Protein AF-A0A372KBU4-F1 (afdb_monomer)

Mean predicted aligned error: 4.58 Å

pLDDT: mean 90.78, std 8.79, range [54.59, 97.81]

Secondary structure (DSSP, 8-state):
---EEETTTTEEEETTTTEEEEE-STTTTSTT-EEEEEE-SS-EEEEEEEEEEEEEEEEETTEEEEEEEEEEEEEEH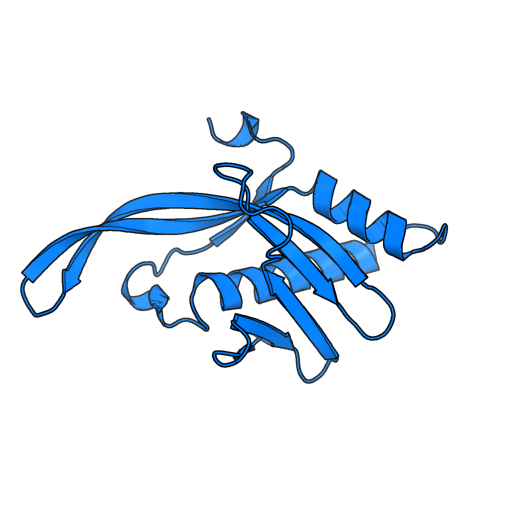HHHHHHHHHHTTT----HHHHHHHHHHHHHHHHHHHTTTTGGGGT-TT-EEEEES-GGGG-

Sequence (138 aa):
MTFQFDRKTISAVDPVRGITVVQSTKFYDINDRYFFIYRDATLEFEFSAMQREEKRIVMIKSALEEKALAVQSLILEPSLKKGFTKALKGQPLNSQAYTTLKNDVVEAMFALATWGGDLLSFVPDYEVVFIQDLADLK

Foldseek 3Di:
DQWAQDPVQLWTARPVQQWIKHWDPPPPPDPQKTKIWIDGPQFTFIFIKGFDWDFFFDQDPNDTDTDTAGQEIETQVVRVVVRRCVSCVPPDDDPVVVVVVVVVCFVGVCCSRCVNVVNCVRHVNRGYYYDNDPVVVD

Structure (mmCIF, N/CA/C/O backbone):
data_AF-A0A372KBU4-F1
#
_entry.id   AF-A0A372KBU4-F1
#
loop_
_atom_site.group_PDB
_atom_site.id
_atom_site.type_symbol
_atom_site.label_atom_id
_atom_site.label_alt_id
_atom_site.label_comp_id
_atom_site.label_asym_id
_atom_site.label_entity_id
_atom_site.label_seq_id
_atom_site.pdbx_PDB_ins_code
_atom_site.Cartn_x
_atom_site.Cartn_y
_atom_site.Cartn_z
_atom_site.occupancy
_atom_site.B_iso_or_equiv
_atom_site.auth_seq_id
_atom_site.auth_comp_id
_atom_site.auth_asym_id
_atom_site.auth_atom_id
_atom_site.pdbx_PDB_model_num
ATOM 1 N N . MET A 1 1 ? 5.536 -12.147 2.425 1.00 61.31 1 MET A N 1
ATOM 2 C CA . MET A 1 1 ? 4.600 -11.106 1.969 1.00 61.31 1 MET A CA 1
ATOM 3 C C . MET A 1 1 ? 3.208 -11.672 2.159 1.00 61.31 1 MET A C 1
ATOM 5 O O . MET A 1 1 ? 2.908 -12.697 1.556 1.00 61.31 1 MET A O 1
ATOM 9 N N . THR A 1 2 ? 2.449 -11.124 3.107 1.00 86.81 2 THR A N 1
ATOM 10 C CA . THR A 1 2 ? 1.178 -11.715 3.571 1.00 86.81 2 THR A CA 1
ATOM 11 C C . THR A 1 2 ? -0.003 -11.231 2.730 1.00 86.81 2 THR A C 1
ATOM 13 O O . THR A 1 2 ? -0.956 -11.975 2.502 1.00 86.81 2 THR A O 1
ATOM 16 N N . PHE A 1 3 ? 0.099 -10.008 2.205 1.00 96.00 3 PHE A N 1
ATOM 17 C CA . PHE A 1 3 ? -0.878 -9.433 1.290 1.00 96.00 3 PHE A CA 1
ATOM 18 C C . PHE A 1 3 ? -0.798 -10.048 -0.108 1.00 96.00 3 PHE A C 1
ATOM 20 O O . PHE A 1 3 ? 0.280 -10.232 -0.673 1.00 96.00 3 PHE A O 1
ATOM 27 N N . GLN A 1 4 ? -1.968 -10.314 -0.680 1.00 96.44 4 GLN A N 1
ATOM 28 C CA . GLN A 1 4 ? -2.159 -10.814 -2.034 1.00 96.44 4 GLN A CA 1
ATOM 29 C C . GLN A 1 4 ? -2.910 -9.773 -2.857 1.00 96.44 4 GLN A C 1
ATOM 31 O O . GLN A 1 4 ? -3.827 -9.122 -2.357 1.00 96.44 4 GLN A O 1
ATOM 36 N N . PHE A 1 5 ? -2.539 -9.621 -4.126 1.00 96.75 5 PHE A N 1
ATOM 37 C CA . PHE A 1 5 ? -3.272 -8.752 -5.037 1.00 96.75 5 PHE A CA 1
ATOM 38 C C . PHE A 1 5 ? -4.515 -9.469 -5.576 1.00 96.75 5 PHE A C 1
ATOM 40 O O . PHE A 1 5 ? -4.410 -10.468 -6.290 1.00 96.75 5 PHE A O 1
ATOM 47 N N . ASP A 1 6 ? -5.696 -8.948 -5.254 1.00 95.94 6 ASP A N 1
ATOM 48 C CA . ASP A 1 6 ? -6.959 -9.384 -5.837 1.00 95.94 6 ASP A CA 1
ATOM 49 C C . ASP A 1 6 ? -7.230 -8.599 -7.123 1.00 95.94 6 ASP A C 1
ATOM 51 O O . ASP A 1 6 ? -7.588 -7.419 -7.104 1.00 95.94 6 ASP A O 1
ATOM 55 N N . ARG A 1 7 ? -7.088 -9.280 -8.265 1.00 93.19 7 ARG A N 1
ATOM 56 C CA . ARG A 1 7 ? -7.328 -8.695 -9.592 1.00 93.19 7 ARG A CA 1
ATOM 57 C C . ARG A 1 7 ? -8.793 -8.359 -9.856 1.00 93.19 7 ARG A C 1
ATOM 59 O O . ARG A 1 7 ? -9.062 -7.540 -10.726 1.00 93.19 7 ARG A O 1
ATOM 66 N N . LYS A 1 8 ? -9.743 -9.011 -9.178 1.00 91.75 8 LYS A N 1
ATOM 67 C CA . LYS A 1 8 ? -11.176 -8.782 -9.419 1.00 91.75 8 LYS A CA 1
ATOM 68 C C . LYS A 1 8 ? -11.617 -7.442 -8.850 1.00 91.75 8 LYS A C 1
ATOM 70 O O . LYS A 1 8 ? -12.440 -6.763 -9.455 1.00 91.75 8 LYS A O 1
ATOM 75 N N . THR A 1 9 ? -11.076 -7.083 -7.693 1.00 89.75 9 THR A N 1
ATOM 76 C CA . THR A 1 9 ? -11.436 -5.872 -6.947 1.00 89.75 9 THR A CA 1
ATOM 77 C C . THR A 1 9 ? -10.351 -4.803 -6.973 1.00 89.75 9 THR A C 1
ATOM 79 O O . THR A 1 9 ? -10.598 -3.701 -6.493 1.00 89.75 9 THR A O 1
ATOM 82 N N . ILE A 1 10 ? -9.175 -5.104 -7.538 1.00 92.44 10 ILE A N 1
ATOM 83 C CA . ILE A 1 10 ? -8.000 -4.223 -7.565 1.00 92.44 10 ILE A CA 1
ATOM 84 C C . ILE A 1 10 ? -7.650 -3.773 -6.136 1.00 92.44 10 ILE A C 1
ATOM 86 O O . ILE A 1 10 ? -7.604 -2.589 -5.804 1.00 92.44 10 ILE A O 1
ATOM 90 N N . SER A 1 11 ? -7.452 -4.756 -5.257 1.00 96.12 11 SER A N 1
ATOM 91 C CA . SER A 1 11 ? -7.155 -4.542 -3.835 1.00 96.12 11 SER A CA 1
ATOM 92 C C . SER A 1 11 ? -5.999 -5.418 -3.363 1.00 96.12 11 SER A C 1
ATOM 94 O O . SER A 1 11 ? -5.809 -6.517 -3.874 1.00 96.12 11 SER A O 1
ATOM 96 N N . ALA A 1 12 ? -5.261 -4.975 -2.349 1.00 97.56 12 ALA A N 1
ATOM 97 C CA . ALA A 1 12 ? -4.383 -5.853 -1.582 1.00 97.56 12 ALA A CA 1
ATOM 98 C C . ALA A 1 12 ? -5.152 -6.428 -0.393 1.00 97.56 12 ALA A C 1
ATOM 100 O O . ALA A 1 12 ? -5.747 -5.681 0.384 1.00 97.56 12 ALA A O 1
ATOM 101 N N . VAL A 1 13 ? -5.126 -7.750 -0.245 1.00 97.69 13 VAL A N 1
ATOM 102 C CA . VAL A 1 13 ? -5.886 -8.482 0.772 1.00 97.69 13 VAL A CA 1
ATOM 103 C C . VAL A 1 13 ? -4.947 -9.352 1.598 1.00 97.69 13 VAL A C 1
ATOM 105 O O . VAL A 1 13 ? -4.197 -10.153 1.045 1.00 97.69 13 VAL A O 1
ATOM 108 N N . ASP A 1 14 ? -5.016 -9.228 2.919 1.00 97.44 14 ASP A N 1
ATOM 109 C CA . ASP A 1 14 ? -4.485 -10.213 3.858 1.00 97.44 14 ASP A CA 1
ATOM 110 C C . ASP A 1 14 ? -5.649 -11.099 4.332 1.00 97.44 14 ASP A C 1
ATOM 112 O O . ASP A 1 14 ? -6.456 -10.666 5.165 1.00 97.44 14 ASP A O 1
ATOM 116 N N . PRO A 1 15 ? -5.778 -12.331 3.809 1.00 94.56 15 PRO A N 1
ATOM 117 C CA . PRO A 1 15 ? -6.914 -13.191 4.127 1.00 94.56 15 PRO A CA 1
ATOM 118 C C . PRO A 1 15 ? -6.855 -13.760 5.549 1.00 94.56 15 PRO A C 1
ATOM 120 O O . PRO A 1 15 ? -7.885 -14.176 6.073 1.00 94.56 15 PRO A O 1
ATOM 123 N N . VAL A 1 16 ? -5.676 -13.794 6.180 1.00 95.06 16 VAL A N 1
ATOM 124 C CA . VAL A 1 16 ? -5.499 -14.352 7.528 1.00 95.06 16 VAL A CA 1
ATOM 125 C C . VAL A 1 16 ? -5.989 -13.356 8.570 1.00 95.06 16 VAL A C 1
ATOM 127 O O . VAL A 1 16 ? -6.685 -13.730 9.512 1.00 95.06 16 VAL A O 1
ATOM 130 N N . ARG A 1 17 ? -5.636 -12.081 8.395 1.00 94.19 17 ARG A N 1
ATOM 131 C CA . ARG A 1 17 ? -6.010 -11.001 9.319 1.00 94.19 17 ARG A CA 1
ATOM 132 C C . ARG A 1 17 ? -7.289 -10.272 8.914 1.00 94.19 17 ARG A C 1
ATOM 134 O O . ARG A 1 17 ? -7.787 -9.458 9.686 1.00 94.19 17 ARG A O 1
ATOM 141 N N . GLY A 1 18 ? -7.831 -10.568 7.731 1.00 95.56 18 GLY A N 1
ATOM 142 C CA . GLY A 1 18 ? -9.032 -9.919 7.205 1.00 95.56 18 GLY A CA 1
ATOM 143 C C . GLY A 1 18 ? -8.807 -8.443 6.875 1.00 95.56 18 GLY A C 1
ATOM 144 O O . GLY A 1 18 ? -9.725 -7.639 7.026 1.00 95.56 18 GLY A O 1
ATOM 145 N N . ILE A 1 19 ? -7.588 -8.082 6.465 1.00 97.56 19 ILE A N 1
ATOM 146 C CA . ILE A 1 19 ? -7.222 -6.704 6.125 1.00 97.56 19 ILE A CA 1
ATOM 147 C C . ILE A 1 19 ? -7.367 -6.516 4.618 1.00 97.56 19 ILE A C 1
ATOM 149 O O . ILE A 1 19 ? -6.988 -7.379 3.829 1.00 97.56 19 ILE A O 1
ATOM 153 N N . THR A 1 20 ? -7.910 -5.382 4.197 1.00 97.81 20 THR A N 1
ATOM 154 C CA . THR A 1 20 ? -8.001 -4.994 2.790 1.00 97.81 20 THR A CA 1
ATOM 155 C C . THR A 1 20 ? -7.556 -3.552 2.617 1.00 97.81 20 THR A C 1
ATOM 157 O O . THR A 1 20 ? -7.995 -2.667 3.350 1.00 97.81 20 THR A O 1
ATOM 160 N N . VAL A 1 21 ? -6.720 -3.311 1.611 1.00 97.69 21 VAL A N 1
ATOM 161 C CA . VAL A 1 21 ? -6.384 -1.972 1.130 1.00 97.69 21 VAL A CA 1
ATOM 162 C C . VAL A 1 21 ? -6.825 -1.850 -0.318 1.00 97.69 21 VAL A C 1
ATOM 164 O O . VAL A 1 21 ? -6.499 -2.694 -1.152 1.00 97.69 21 VAL A O 1
ATOM 167 N N . VAL A 1 22 ? -7.581 -0.802 -0.623 1.00 95.94 22 VAL A N 1
ATOM 168 C CA . VAL A 1 22 ? -8.113 -0.542 -1.966 1.00 95.94 22 VAL A CA 1
ATOM 169 C C . VAL A 1 22 ? -7.971 0.931 -2.310 1.00 95.94 22 VAL A C 1
ATOM 171 O O . VAL A 1 22 ? -8.053 1.791 -1.433 1.00 95.94 22 VAL A O 1
ATOM 174 N N . GLN A 1 23 ? -7.763 1.237 -3.586 1.00 91.81 23 GLN A N 1
ATOM 175 C CA . GLN A 1 23 ? -7.756 2.616 -4.053 1.00 91.81 23 GLN A CA 1
ATOM 176 C C . GLN A 1 23 ? -9.167 3.222 -3.956 1.00 91.81 23 GLN A C 1
ATOM 178 O O . GLN A 1 23 ? -10.152 2.638 -4.403 1.00 91.81 23 GLN A O 1
ATOM 183 N N . SER A 1 24 ? -9.272 4.406 -3.359 1.00 88.31 24 SER A N 1
ATOM 184 C CA . SER A 1 24 ? -10.510 5.176 -3.274 1.00 88.31 24 SER A CA 1
ATOM 185 C C . SER A 1 24 ? -10.783 5.877 -4.601 1.00 88.31 24 SER A C 1
ATOM 187 O O . SER A 1 24 ? -9.939 6.609 -5.115 1.00 88.31 24 SER A O 1
ATOM 189 N N . THR A 1 25 ? -11.994 5.712 -5.126 1.00 80.06 25 THR A N 1
ATOM 190 C CA . THR A 1 25 ? -12.463 6.391 -6.344 1.00 80.06 25 THR A CA 1
ATOM 191 C C . THR A 1 25 ? -13.098 7.755 -6.064 1.00 80.06 25 THR A C 1
ATOM 193 O O . THR A 1 25 ? -13.462 8.467 -6.995 1.00 80.06 25 THR A O 1
ATOM 196 N N . LYS A 1 26 ? -13.227 8.153 -4.790 1.00 75.25 26 LYS A N 1
ATOM 197 C CA . LYS A 1 26 ? -13.940 9.379 -4.387 1.00 75.25 26 LYS A CA 1
ATOM 198 C C . LYS A 1 26 ? -13.235 10.680 -4.785 1.00 75.25 26 LYS A C 1
ATOM 200 O O . LYS A 1 26 ? -13.875 11.724 -4.788 1.00 75.25 26 LYS A O 1
ATOM 205 N N . PHE A 1 27 ? -11.934 10.631 -5.069 1.00 67.62 27 PHE A N 1
ATOM 206 C CA . PHE A 1 27 ? -11.077 11.817 -5.188 1.00 67.62 27 PHE A CA 1
ATOM 207 C C . PHE A 1 27 ? -10.276 11.849 -6.498 1.00 67.62 27 PHE A C 1
ATOM 209 O O . PHE A 1 27 ? -9.135 12.301 -6.511 1.00 67.62 27 PHE A O 1
ATOM 216 N N . TYR A 1 28 ? -10.863 11.361 -7.594 1.00 58.69 28 TYR A N 1
ATOM 217 C CA . TYR A 1 28 ? -10.178 11.219 -8.886 1.00 58.69 28 TYR A CA 1
ATOM 218 C C . TYR A 1 28 ? -9.701 12.549 -9.509 1.00 58.69 28 TYR A C 1
ATOM 220 O O . TYR A 1 28 ? -8.850 12.522 -10.391 1.00 58.69 28 TYR A O 1
ATOM 228 N N . ASP A 1 29 ? -10.208 13.694 -9.039 1.00 58.00 29 ASP A N 1
ATOM 229 C CA . ASP A 1 29 ? -9.869 15.034 -9.548 1.00 58.00 29 ASP A CA 1
ATOM 230 C C . ASP A 1 29 ? -8.610 15.661 -8.910 1.00 58.00 29 ASP A C 1
ATOM 232 O O . ASP A 1 29 ? -8.213 16.768 -9.280 1.00 58.00 29 ASP A O 1
ATOM 236 N N . ILE A 1 30 ? -7.975 15.007 -7.928 1.00 67.44 30 ILE A N 1
ATOM 237 C CA . ILE A 1 30 ? -6.767 15.542 -7.280 1.00 67.44 30 ILE A CA 1
ATOM 238 C C . ILE A 1 30 ? -5.529 15.002 -8.002 1.00 67.44 30 ILE A C 1
ATOM 240 O O . ILE A 1 30 ? -5.123 13.862 -7.781 1.00 67.44 30 ILE A O 1
ATOM 244 N N . ASN A 1 31 ? -4.918 15.844 -8.841 1.00 65.00 31 ASN A N 1
ATOM 245 C CA . ASN A 1 31 ? -3.676 15.515 -9.547 1.00 65.00 31 ASN A CA 1
ATOM 246 C C . ASN A 1 31 ? -2.576 15.043 -8.579 1.00 65.00 31 ASN A C 1
ATOM 248 O O . ASN A 1 31 ? -2.418 15.578 -7.478 1.00 65.00 31 ASN A O 1
ATOM 252 N N . ASP A 1 32 ? -1.826 14.032 -9.022 1.00 71.19 32 ASP A N 1
ATOM 253 C CA . ASP A 1 32 ? -0.631 13.462 -8.382 1.00 71.19 32 ASP A CA 1
ATOM 254 C C . ASP A 1 32 ? -0.830 12.884 -6.972 1.00 71.19 32 ASP A C 1
ATOM 256 O O . ASP A 1 32 ? 0.141 12.551 -6.290 1.00 71.19 32 ASP A O 1
ATOM 260 N N . ARG A 1 33 ? -2.079 12.722 -6.517 1.00 83.12 33 ARG A N 1
ATOM 261 C CA . ARG A 1 33 ? -2.388 12.140 -5.210 1.00 83.12 33 ARG A CA 1
ATOM 262 C C . ARG A 1 33 ? -3.429 11.042 -5.322 1.00 83.12 33 ARG A C 1
ATOM 264 O O . ARG A 1 33 ? -4.576 11.264 -5.693 1.00 83.12 33 ARG A O 1
ATOM 271 N N . TYR A 1 34 ? -3.041 9.864 -4.866 1.00 89.50 34 TYR A N 1
ATOM 272 C CA . TYR A 1 34 ? -3.910 8.709 -4.771 1.00 89.50 34 TYR A CA 1
ATOM 273 C C . TYR A 1 34 ? -4.401 8.551 -3.336 1.00 89.50 34 TYR A C 1
ATOM 275 O O . TYR A 1 34 ? -3.653 8.746 -2.377 1.00 89.50 34 TYR A O 1
ATOM 283 N N . PHE A 1 35 ? -5.669 8.195 -3.179 1.00 92.81 35 PHE A N 1
ATOM 284 C CA . PHE A 1 35 ? -6.261 7.907 -1.879 1.00 92.81 35 PHE A CA 1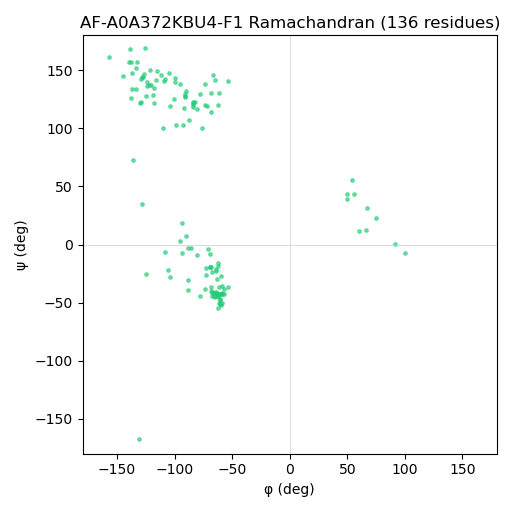
ATOM 285 C C . PHE A 1 35 ? -6.535 6.417 -1.778 1.00 92.81 35 PHE A C 1
ATOM 287 O O . PHE A 1 35 ? -6.982 5.801 -2.741 1.00 92.81 35 PHE A O 1
ATOM 294 N N . PHE A 1 36 ? -6.292 5.851 -0.607 1.00 95.25 36 PHE A N 1
ATOM 295 C CA . PHE A 1 36 ? -6.474 4.440 -0.309 1.00 95.25 36 PHE A CA 1
ATOM 296 C C . PHE A 1 36 ? -7.325 4.296 0.940 1.00 95.25 36 PHE A C 1
ATOM 298 O O . PHE A 1 36 ? -7.227 5.099 1.868 1.00 95.25 36 PHE A O 1
ATOM 305 N N . ILE A 1 37 ? -8.165 3.271 0.954 1.00 96.81 37 ILE A N 1
ATOM 306 C CA . ILE A 1 37 ? -8.977 2.885 2.100 1.00 96.81 37 ILE A CA 1
ATOM 307 C C . ILE A 1 37 ? -8.321 1.655 2.709 1.00 96.81 37 ILE A C 1
ATOM 309 O O . ILE A 1 37 ? -8.208 0.631 2.040 1.00 96.81 37 ILE A O 1
ATOM 313 N N . TYR A 1 38 ? -7.907 1.767 3.967 1.00 97.69 38 TYR A N 1
ATOM 314 C CA . TYR A 1 38 ? -7.534 0.636 4.805 1.00 97.69 38 TYR A CA 1
ATOM 315 C C . TYR A 1 38 ? -8.776 0.155 5.552 1.00 97.69 38 TYR A C 1
ATOM 317 O O . TYR A 1 38 ? -9.489 0.969 6.148 1.00 97.69 38 TYR A O 1
ATOM 325 N N . ARG A 1 39 ? -9.022 -1.155 5.550 1.00 97.56 39 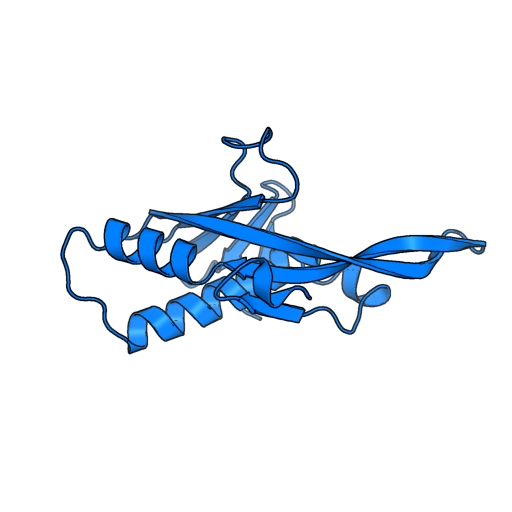ARG A N 1
ATOM 326 C CA . ARG A 1 39 ? -10.122 -1.787 6.278 1.00 97.56 39 ARG A CA 1
ATOM 327 C C . ARG A 1 39 ? -9.657 -3.064 6.966 1.00 97.56 39 ARG A C 1
ATOM 329 O O . ARG A 1 39 ? -9.046 -3.913 6.326 1.00 97.56 39 ARG A O 1
ATOM 336 N N . ASP A 1 40 ? -10.030 -3.220 8.228 1.00 95.25 40 ASP A N 1
ATOM 337 C CA . ASP A 1 40 ? -10.040 -4.495 8.946 1.00 95.25 40 ASP A CA 1
ATOM 338 C C . ASP A 1 40 ? -11.398 -4.701 9.652 1.00 95.25 40 ASP A C 1
ATOM 340 O O . ASP A 1 40 ? -12.372 -4.003 9.361 1.00 95.25 40 ASP A O 1
ATOM 344 N N . ALA A 1 41 ? -11.496 -5.674 10.561 1.00 92.81 41 ALA A N 1
ATOM 345 C CA . ALA A 1 41 ? -12.734 -5.971 11.291 1.00 92.81 41 ALA A CA 1
ATOM 346 C C . ALA A 1 41 ? -13.225 -4.830 12.210 1.00 92.81 41 ALA A C 1
ATOM 348 O O . ALA A 1 41 ? -14.393 -4.803 12.596 1.00 92.81 41 ALA A O 1
ATOM 349 N N . THR A 1 42 ? -12.342 -3.914 12.595 1.00 91.00 42 THR A N 1
ATOM 350 C CA . THR A 1 42 ? -12.567 -2.887 13.622 1.00 91.00 42 THR A CA 1
ATOM 351 C C . THR A 1 42 ? -12.325 -1.462 13.133 1.00 91.00 42 THR A C 1
ATOM 353 O O . THR A 1 42 ? -12.905 -0.519 13.675 1.00 91.00 42 THR A O 1
ATOM 356 N N . LEU A 1 43 ? -11.487 -1.294 12.114 1.00 94.12 43 LEU A N 1
ATOM 357 C CA . LEU A 1 43 ? -11.011 -0.017 11.618 1.00 94.12 43 LEU A CA 1
ATOM 358 C C . LEU A 1 43 ? -11.328 0.116 10.134 1.00 94.12 43 LEU A C 1
ATOM 360 O O . LEU A 1 43 ? -11.089 -0.786 9.337 1.00 94.12 43 LEU A O 1
ATOM 364 N N . GLU A 1 44 ? -11.800 1.297 9.758 1.00 96.12 44 GLU A N 1
ATOM 365 C CA . GLU A 1 44 ? -11.856 1.740 8.373 1.00 96.12 44 GLU A CA 1
ATOM 366 C C . GLU A 1 44 ? -11.409 3.199 8.333 1.00 96.12 44 GLU A C 1
ATOM 368 O O . GLU A 1 44 ? -11.938 4.037 9.071 1.00 96.12 44 GLU A O 1
ATOM 373 N N . PHE A 1 45 ? -10.419 3.510 7.501 1.00 96.06 45 PHE A N 1
ATOM 374 C CA . PHE A 1 45 ? -9.986 4.886 7.291 1.00 96.06 45 PHE A CA 1
ATOM 375 C C . PHE A 1 45 ? -9.275 5.077 5.956 1.00 96.06 45 PHE A C 1
ATOM 377 O O . PHE A 1 45 ? -8.778 4.139 5.337 1.00 96.06 45 PHE A O 1
ATOM 384 N N . GLU A 1 46 ? -9.210 6.336 5.535 1.00 95.81 46 GLU A N 1
ATOM 385 C CA . GLU A 1 46 ? -8.536 6.754 4.312 1.00 95.81 46 GLU A CA 1
ATOM 386 C C . GLU A 1 46 ? -7.146 7.328 4.615 1.00 95.81 46 GLU A C 1
ATOM 388 O O . GLU A 1 46 ? -6.946 8.039 5.607 1.00 95.81 46 GLU A O 1
ATOM 393 N N . PHE A 1 47 ? -6.193 7.054 3.728 1.00 95.38 47 PHE A N 1
ATOM 394 C CA . PHE A 1 47 ? -4.881 7.691 3.700 1.00 95.38 47 PHE A CA 1
ATOM 395 C C . PHE A 1 47 ? -4.471 8.017 2.264 1.00 95.38 47 PHE A C 1
ATOM 397 O O . PHE A 1 47 ? -4.977 7.425 1.313 1.00 95.38 47 PHE A O 1
ATOM 404 N N . SER A 1 48 ? -3.572 8.983 2.096 1.00 94.06 48 SER A N 1
ATOM 405 C CA . SER A 1 48 ? -3.069 9.373 0.780 1.00 94.06 48 SER A CA 1
ATOM 406 C C . SER A 1 48 ? -1.654 8.868 0.526 1.00 94.06 48 SER A C 1
ATOM 408 O O . SER A 1 48 ? -0.824 8.838 1.438 1.00 94.06 48 SER A O 1
ATOM 410 N N . ALA A 1 49 ? -1.366 8.571 -0.734 1.00 93.62 49 ALA A N 1
ATOM 411 C CA . ALA A 1 49 ? -0.032 8.294 -1.232 1.00 93.62 49 ALA A CA 1
ATOM 412 C C . ALA A 1 49 ? 0.189 8.952 -2.600 1.00 93.62 49 ALA A C 1
ATOM 414 O O . ALA A 1 49 ? -0.746 9.428 -3.246 1.00 93.62 49 ALA A O 1
ATOM 415 N N . MET A 1 50 ? 1.439 8.967 -3.033 1.00 91.94 50 MET A N 1
ATOM 416 C CA . MET A 1 50 ? 1.853 9.366 -4.373 1.00 91.94 50 MET A CA 1
ATOM 417 C C . MET A 1 50 ? 2.675 8.247 -4.997 1.00 91.94 50 MET A C 1
ATOM 419 O O . MET A 1 50 ? 3.088 7.310 -4.310 1.00 91.94 50 MET A O 1
ATOM 423 N N . GLN A 1 51 ? 2.939 8.367 -6.291 1.00 90.69 51 GLN A N 1
ATOM 424 C CA . GLN A 1 51 ? 3.880 7.497 -6.977 1.00 90.69 51 GLN A CA 1
ATOM 425 C C . GLN A 1 51 ? 5.025 8.333 -7.527 1.00 90.69 51 GLN A C 1
ATOM 427 O O . GLN A 1 51 ? 4.798 9.395 -8.103 1.00 90.69 51 GLN A O 1
ATOM 432 N N . ARG A 1 52 ? 6.254 7.853 -7.333 1.00 91.75 52 ARG A N 1
ATOM 433 C CA . ARG A 1 52 ? 7.397 8.358 -8.089 1.00 91.75 52 ARG A CA 1
ATOM 434 C C . ARG A 1 52 ? 7.546 7.500 -9.326 1.00 91.75 52 ARG A C 1
ATOM 436 O O . ARG A 1 52 ? 7.633 6.276 -9.215 1.00 91.75 52 ARG A O 1
ATOM 443 N N . GLU A 1 53 ? 7.596 8.147 -10.478 1.00 91.94 53 GLU A N 1
ATOM 444 C CA . GLU A 1 53 ? 7.842 7.488 -11.750 1.00 91.94 53 GLU A CA 1
ATOM 445 C C . GLU A 1 53 ? 9.236 7.825 -12.261 1.00 91.94 53 GLU A C 1
ATOM 447 O O . GLU A 1 53 ? 9.712 8.953 -12.132 1.00 91.94 53 GLU A O 1
ATOM 452 N N . GLU A 1 54 ? 9.885 6.841 -12.867 1.00 93.19 54 GLU A N 1
ATOM 453 C CA . GLU A 1 54 ? 11.152 7.023 -13.560 1.00 93.19 54 GLU A CA 1
ATOM 454 C C . GLU A 1 54 ? 11.040 6.479 -14.978 1.00 93.19 54 GLU A C 1
ATOM 456 O O . GLU A 1 54 ? 10.355 5.487 -15.240 1.00 93.19 54 GLU A O 1
ATOM 461 N N . LYS A 1 55 ? 11.747 7.123 -15.907 1.00 94.25 55 LYS A N 1
ATOM 462 C CA . LYS A 1 55 ? 11.887 6.609 -17.265 1.00 94.25 55 LYS A CA 1
ATOM 463 C C . LYS A 1 55 ? 12.838 5.419 -17.255 1.00 94.25 55 LYS A C 1
ATOM 465 O O . LYS A 1 55 ? 14.000 5.546 -16.877 1.00 94.25 55 LYS A O 1
ATOM 470 N N . ARG A 1 56 ? 12.341 4.262 -17.677 1.00 91.38 56 ARG A N 1
ATOM 471 C CA . ARG A 1 56 ? 13.079 3.000 -17.746 1.00 91.38 56 ARG A CA 1
ATOM 472 C C . ARG A 1 56 ? 13.009 2.475 -19.176 1.00 91.38 56 ARG A C 1
ATOM 474 O O . ARG A 1 56 ? 11.963 2.550 -19.822 1.00 91.38 56 ARG A O 1
ATOM 481 N N . ILE A 1 57 ? 14.119 1.929 -19.668 1.00 91.38 57 ILE A N 1
ATOM 482 C CA . ILE A 1 57 ? 14.134 1.194 -20.935 1.00 91.38 57 ILE A CA 1
ATOM 483 C C . ILE A 1 57 ? 13.699 -0.236 -20.634 1.00 91.38 57 ILE A C 1
ATOM 485 O O . ILE A 1 57 ? 14.366 -0.946 -19.883 1.00 91.38 57 ILE A O 1
ATOM 489 N N . VAL A 1 58 ? 12.587 -0.659 -21.223 1.00 90.25 58 VAL A N 1
ATOM 490 C CA . VAL A 1 58 ? 12.031 -2.003 -21.062 1.00 90.25 58 VAL A CA 1
ATOM 491 C C . VAL A 1 58 ? 11.906 -2.704 -22.402 1.00 90.25 58 VAL A C 1
ATOM 493 O O . VAL A 1 58 ? 11.702 -2.074 -23.438 1.00 90.25 58 VAL A O 1
ATOM 496 N N . MET A 1 59 ? 12.018 -4.031 -22.383 1.00 88.06 59 MET A N 1
ATOM 497 C CA . MET A 1 59 ? 11.794 -4.849 -23.568 1.00 88.06 59 MET A CA 1
ATOM 498 C C . MET A 1 59 ? 10.331 -5.286 -23.632 1.00 88.06 59 MET A C 1
ATOM 500 O O . MET A 1 59 ? 9.855 -6.016 -22.764 1.00 88.06 59 MET A O 1
ATOM 504 N N . ILE A 1 60 ? 9.621 -4.867 -24.677 1.00 84.94 60 ILE A N 1
ATOM 505 C CA . ILE A 1 60 ? 8.220 -5.222 -24.919 1.00 84.94 60 ILE A CA 1
ATOM 506 C C . ILE A 1 60 ? 8.109 -5.731 -26.350 1.00 84.94 60 ILE A C 1
ATOM 508 O O . ILE A 1 60 ? 8.489 -5.046 -27.292 1.00 84.94 60 ILE A O 1
ATOM 512 N N . LYS A 1 61 ? 7.609 -6.962 -26.523 1.00 86.81 61 LYS A N 1
ATOM 513 C CA . LYS A 1 61 ? 7.444 -7.600 -27.846 1.00 86.81 61 LYS A CA 1
ATOM 514 C C . LYS A 1 61 ? 8.715 -7.518 -28.716 1.00 86.81 61 LYS A C 1
ATOM 516 O O . LYS A 1 61 ? 8.641 -7.209 -29.901 1.00 86.81 61 LYS A O 1
ATOM 521 N N . SER A 1 62 ? 9.874 -7.781 -28.107 1.00 90.06 62 SER A N 1
ATOM 522 C C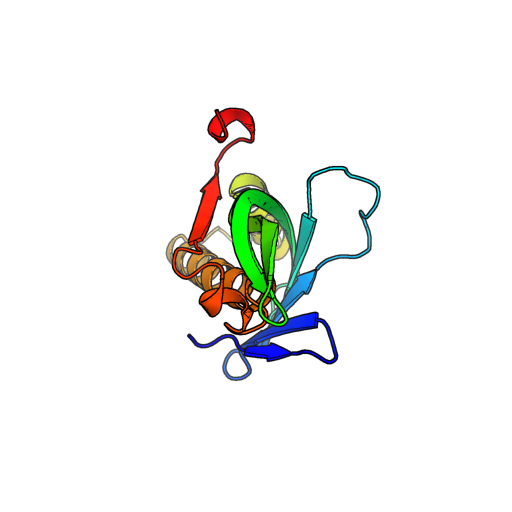A . SER A 1 62 ? 11.198 -7.746 -28.755 1.00 90.06 62 SER A CA 1
ATOM 523 C C . SER A 1 62 ? 11.678 -6.364 -29.230 1.00 90.06 62 SER A C 1
ATOM 525 O O . SER A 1 62 ? 12.688 -6.292 -29.926 1.00 90.06 62 SER A O 1
ATOM 527 N N . ALA A 1 63 ? 11.021 -5.275 -28.823 1.00 92.06 63 ALA A N 1
ATOM 528 C CA . ALA A 1 63 ? 11.488 -3.906 -29.024 1.00 92.06 63 ALA A CA 1
ATOM 529 C C . ALA A 1 63 ? 11.879 -3.264 -27.684 1.00 92.06 63 ALA A C 1
ATOM 531 O O . ALA A 1 63 ? 11.273 -3.553 -26.650 1.00 92.06 63 ALA A O 1
ATOM 532 N N . LEU A 1 64 ? 12.901 -2.404 -27.703 1.00 92.62 64 LEU A N 1
ATOM 533 C CA . LEU A 1 64 ? 13.238 -1.553 -26.563 1.00 92.62 64 LEU A CA 1
ATOM 534 C C . LEU A 1 64 ? 12.357 -0.304 -26.603 1.00 92.62 64 LEU A C 1
ATOM 536 O O . LEU A 1 64 ? 12.371 0.434 -27.587 1.00 92.62 64 LEU A O 1
ATOM 540 N N . GLU A 1 65 ? 11.611 -0.070 -25.530 1.00 93.62 65 GLU A N 1
ATOM 541 C CA . GLU A 1 65 ? 10.745 1.094 -25.352 1.00 93.62 65 GLU A CA 1
ATOM 542 C C . GLU A 1 65 ? 11.157 1.845 -24.080 1.00 93.62 65 GLU A C 1
ATOM 544 O O . GLU A 1 65 ? 11.404 1.229 -23.043 1.00 93.62 65 GLU A O 1
ATOM 549 N N . GLU A 1 66 ? 11.213 3.178 -24.138 1.00 94.19 66 GLU A N 1
ATOM 550 C CA . GLU A 1 66 ? 11.304 4.011 -22.934 1.00 94.19 66 GLU A CA 1
ATOM 551 C C . GLU A 1 66 ? 9.894 4.196 -22.360 1.00 94.19 66 GLU A C 1
ATOM 553 O O . GLU A 1 66 ? 8.997 4.688 -23.049 1.00 94.19 66 GLU A O 1
ATOM 558 N N . LYS A 1 67 ? 9.686 3.804 -21.099 1.00 91.94 67 LYS A N 1
ATOM 559 C CA . LYS A 1 67 ? 8.416 3.990 -20.385 1.00 91.94 67 LYS A CA 1
ATOM 560 C C . LYS A 1 67 ? 8.632 4.647 -19.038 1.00 91.94 67 LYS A C 1
ATOM 562 O O . LYS A 1 67 ? 9.592 4.331 -18.343 1.00 91.94 67 LYS A O 1
ATOM 567 N N . ALA A 1 68 ? 7.710 5.529 -18.664 1.00 92.25 68 ALA A N 1
ATOM 568 C CA . ALA A 1 68 ? 7.569 5.949 -17.280 1.00 92.25 68 ALA A CA 1
ATOM 569 C C . ALA A 1 68 ? 6.970 4.778 -16.491 1.00 92.25 68 ALA A C 1
ATOM 571 O O . ALA A 1 68 ? 5.901 4.275 -16.840 1.00 92.25 68 ALA A O 1
ATOM 572 N N . LEU A 1 69 ? 7.703 4.294 -15.493 1.00 91.00 69 LEU A N 1
ATOM 573 C CA . LEU A 1 69 ? 7.260 3.231 -14.601 1.00 91.00 69 LEU A CA 1
ATOM 574 C C . LEU A 1 69 ? 7.257 3.754 -13.175 1.00 91.00 69 LEU A C 1
ATOM 576 O O . LEU A 1 69 ? 8.214 4.406 -12.755 1.00 91.00 69 LEU A O 1
ATOM 580 N N . ALA A 1 70 ? 6.208 3.426 -12.425 1.00 91.19 70 ALA A N 1
ATOM 581 C CA . ALA A 1 70 ? 6.186 3.665 -10.994 1.00 91.19 70 ALA A CA 1
ATOM 582 C C . ALA A 1 70 ? 7.306 2.850 -10.339 1.00 91.19 70 ALA A C 1
ATOM 584 O O . ALA A 1 70 ? 7.328 1.623 -10.429 1.00 91.19 70 ALA A O 1
ATOM 585 N N . VAL A 1 71 ? 8.226 3.547 -9.681 1.00 94.31 71 VAL A N 1
ATOM 586 C CA . VAL A 1 71 ? 9.356 2.955 -8.958 1.00 94.31 71 VAL A CA 1
ATOM 587 C C . VAL A 1 71 ? 9.176 2.999 -7.456 1.00 94.31 71 VAL A C 1
ATOM 589 O O . VAL A 1 71 ? 9.791 2.215 -6.743 1.00 94.31 71 VAL A O 1
ATOM 592 N N . GLN A 1 72 ? 8.328 3.903 -6.965 1.00 95.00 72 GLN A N 1
ATOM 593 C CA . GLN A 1 72 ? 8.080 4.035 -5.539 1.00 95.00 72 GLN A CA 1
ATOM 594 C C . GLN A 1 72 ? 6.639 4.408 -5.242 1.00 95.00 72 GLN A C 1
ATOM 596 O O . GLN A 1 72 ? 6.038 5.208 -5.963 1.00 95.00 72 GLN A O 1
ATOM 601 N N . SER A 1 73 ? 6.118 3.880 -4.137 1.00 95.25 73 SER A N 1
ATOM 602 C CA . SER A 1 73 ? 4.921 4.404 -3.475 1.00 95.25 73 SER A CA 1
ATOM 603 C C . SER A 1 73 ? 5.330 5.245 -2.275 1.00 95.25 73 SER A C 1
ATOM 605 O O . SER A 1 73 ? 6.025 4.773 -1.378 1.00 95.25 73 SER A O 1
ATOM 607 N N . LEU A 1 74 ? 4.857 6.482 -2.239 1.00 95.56 74 LEU A N 1
ATOM 608 C CA . LEU A 1 74 ? 5.207 7.468 -1.226 1.00 95.56 74 LEU A CA 1
ATOM 609 C C . LEU A 1 74 ? 3.994 7.705 -0.335 1.00 9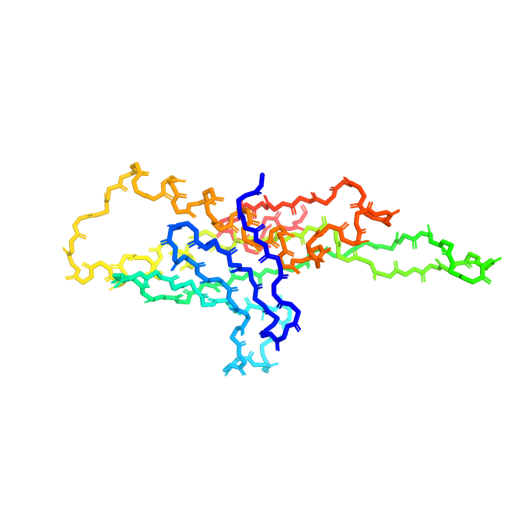5.56 74 LEU A C 1
ATOM 611 O O . LEU A 1 74 ? 3.051 8.398 -0.718 1.00 95.56 74 LEU A O 1
ATOM 615 N N . ILE A 1 75 ? 3.984 7.087 0.839 1.00 96.56 75 ILE A N 1
ATOM 616 C CA . ILE A 1 75 ? 2.867 7.145 1.778 1.00 96.56 75 ILE A CA 1
ATOM 617 C C . ILE A 1 75 ? 2.993 8.409 2.621 1.00 96.56 75 ILE A C 1
ATOM 619 O O . ILE A 1 75 ? 3.980 8.590 3.335 1.00 96.56 75 ILE A O 1
ATOM 623 N N . LEU A 1 76 ? 1.974 9.271 2.591 1.00 95.00 76 LEU A N 1
ATOM 624 C CA . LEU A 1 76 ? 1.972 10.486 3.401 1.00 95.00 76 LEU A CA 1
ATOM 625 C C . LEU A 1 76 ? 1.656 10.133 4.859 1.00 95.00 76 LEU A C 1
ATOM 627 O O . LEU A 1 76 ? 0.492 9.939 5.234 1.00 95.00 76 LEU A O 1
ATOM 631 N N . GLU A 1 77 ? 2.690 10.061 5.696 1.00 95.88 77 GLU A N 1
ATOM 632 C CA . GLU A 1 77 ? 2.576 9.582 7.073 1.00 95.88 77 GLU A CA 1
ATOM 633 C C . GLU A 1 77 ? 1.588 10.401 7.925 1.00 95.88 77 GLU A C 1
ATOM 635 O O . GLU A 1 77 ? 0.767 9.795 8.625 1.00 95.88 77 GLU A O 1
ATOM 640 N N . PRO A 1 78 ? 1.545 11.748 7.837 1.00 95.25 78 PRO A N 1
ATOM 641 C CA . PRO A 1 78 ? 0.539 12.529 8.553 1.00 95.25 78 PRO A CA 1
ATOM 642 C C . PRO A 1 78 ? -0.901 12.159 8.179 1.00 95.25 78 PRO A C 1
ATOM 644 O O . PRO A 1 78 ? -1.781 12.155 9.046 1.00 95.25 78 PRO A O 1
ATOM 647 N N . SER A 1 79 ? -1.158 11.817 6.910 1.00 94.81 79 SER A N 1
ATOM 648 C CA . SER A 1 79 ? -2.486 11.376 6.475 1.00 94.81 79 SER A CA 1
ATOM 649 C C . SER A 1 79 ? -2.840 10.026 7.083 1.00 94.81 79 SER A C 1
ATOM 651 O O . SER A 1 79 ? -3.960 9.868 7.571 1.00 94.81 79 SER A O 1
ATOM 653 N N . LEU A 1 80 ? -1.897 9.078 7.085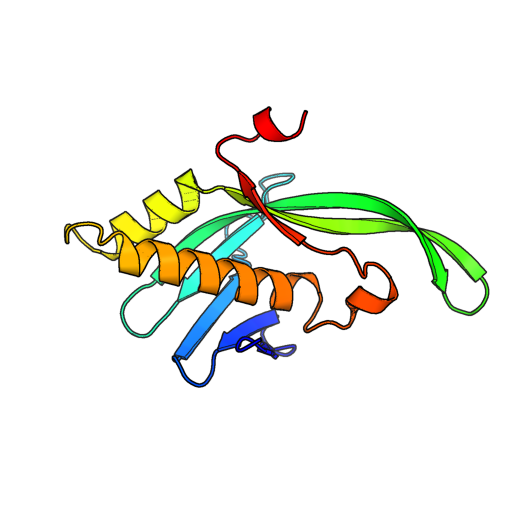 1.00 96.06 80 LEU A N 1
ATOM 654 C CA . LEU A 1 80 ? -2.097 7.763 7.686 1.00 96.06 80 LEU A CA 1
ATOM 655 C C . LEU A 1 80 ? -2.400 7.888 9.183 1.00 96.06 80 LEU A C 1
ATOM 657 O O . LEU A 1 80 ? -3.417 7.387 9.665 1.00 96.06 80 LEU A O 1
ATOM 661 N N . LYS A 1 81 ? -1.559 8.629 9.911 1.00 95.62 81 LYS A N 1
ATOM 662 C CA . LYS A 1 81 ? -1.708 8.852 11.353 1.00 95.62 81 LYS A CA 1
ATOM 663 C C . LYS A 1 81 ? -3.048 9.499 11.694 1.00 95.62 81 LYS A C 1
ATOM 665 O O . LYS A 1 81 ? -3.711 9.088 12.649 1.00 95.62 81 LYS A O 1
ATOM 670 N N . LYS A 1 82 ? -3.470 10.494 10.908 1.00 94.62 82 LYS A N 1
ATOM 671 C CA . LYS A 1 82 ? -4.764 11.170 11.066 1.00 94.62 82 LYS A CA 1
ATOM 672 C C . LYS A 1 82 ? -5.940 10.227 10.812 1.00 94.62 82 LYS A C 1
ATOM 674 O O . LYS A 1 82 ? -6.883 10.244 11.601 1.00 94.62 82 LYS A O 1
ATOM 679 N N . GLY A 1 83 ? -5.895 9.426 9.745 1.00 94.94 83 GLY A N 1
ATOM 680 C CA . GLY A 1 83 ? -6.924 8.427 9.442 1.00 94.94 83 GLY A CA 1
ATOM 681 C C . GLY A 1 83 ? -7.067 7.411 10.572 1.00 94.94 83 GLY A C 1
ATOM 682 O O . GLY A 1 83 ? -8.153 7.248 11.128 1.00 94.94 83 GLY A O 1
ATOM 683 N N . PHE A 1 84 ? -5.945 6.836 11.000 1.00 95.44 84 PHE A N 1
ATOM 684 C CA . PHE A 1 84 ? -5.907 5.857 12.081 1.00 95.44 84 PHE A CA 1
ATOM 685 C C . PHE A 1 84 ? -6.423 6.426 13.410 1.00 95.44 84 PHE A C 1
ATOM 687 O O . PHE A 1 84 ? -7.300 5.841 14.041 1.00 95.44 84 PHE A O 1
ATOM 694 N N . THR A 1 85 ? -5.973 7.622 13.805 1.00 94.19 85 THR A N 1
ATOM 695 C CA . THR A 1 85 ? -6.428 8.266 15.052 1.00 94.19 85 THR A CA 1
ATOM 696 C C . THR A 1 85 ? -7.935 8.537 15.044 1.00 94.19 85 THR A C 1
ATOM 698 O O . THR A 1 85 ? -8.600 8.402 16.070 1.00 94.19 85 THR A O 1
ATOM 701 N N . LYS A 1 86 ? -8.505 8.897 13.887 1.00 93.06 86 LYS A N 1
ATOM 702 C CA . LYS A 1 86 ? -9.957 9.068 13.749 1.00 93.06 86 LYS A CA 1
ATOM 703 C C . LYS A 1 86 ? -10.707 7.743 13.886 1.00 93.06 86 LYS A C 1
ATOM 705 O O . LYS A 1 86 ? -11.734 7.710 14.562 1.00 93.06 86 LYS A O 1
ATOM 710 N N . ALA A 1 87 ? -10.198 6.666 13.286 1.00 94.44 87 ALA A N 1
ATOM 711 C CA . ALA A 1 87 ? -10.809 5.340 13.379 1.00 94.44 87 ALA A CA 1
ATOM 712 C C . ALA A 1 87 ? -10.823 4.795 14.818 1.00 94.44 87 ALA A C 1
ATOM 714 O O . ALA A 1 87 ? -11.770 4.114 15.203 1.00 94.44 87 ALA A O 1
ATOM 715 N N . LEU A 1 88 ? -9.843 5.185 15.641 1.00 93.12 88 LEU A N 1
ATOM 716 C CA . LEU A 1 88 ? -9.771 4.840 17.065 1.00 93.12 88 LEU A CA 1
ATOM 717 C C . LEU A 1 88 ? -10.839 5.521 17.946 1.00 93.12 88 LEU A C 1
ATOM 719 O O . LEU A 1 88 ? -10.955 5.181 19.121 1.00 93.12 88 LEU A O 1
ATOM 723 N N . LYS A 1 89 ? -11.625 6.478 17.423 1.00 89.94 89 LYS A N 1
ATOM 724 C CA . LYS A 1 89 ? -12.752 7.135 18.128 1.00 89.94 89 LYS A CA 1
ATOM 725 C C . LYS A 1 89 ? -12.403 7.650 19.537 1.00 89.94 89 LYS A C 1
ATOM 727 O O . LYS A 1 89 ? -13.206 7.553 20.461 1.00 89.94 89 LYS A O 1
ATOM 732 N N . GLY A 1 90 ? -11.205 8.212 19.697 1.00 82.69 90 GLY A N 1
ATOM 733 C CA . GLY A 1 90 ? -10.738 8.784 20.966 1.00 82.69 90 GLY A CA 1
ATOM 734 C C . GLY A 1 90 ? -9.968 7.818 21.871 1.00 82.69 90 GLY A C 1
ATOM 735 O O . GLY A 1 90 ? -9.511 8.240 22.931 1.00 82.69 90 GLY A O 1
ATOM 736 N N . GLN A 1 91 ? -9.768 6.559 21.466 1.00 86.00 91 GLN A N 1
ATOM 737 C CA . GLN A 1 91 ? -8.803 5.684 22.134 1.00 86.00 91 GLN A CA 1
ATOM 738 C C . GLN A 1 91 ? -7.365 6.190 21.916 1.00 86.00 91 GLN A C 1
ATOM 740 O O . GLN A 1 91 ? -7.057 6.739 20.851 1.00 86.00 91 GLN A O 1
ATOM 745 N N . PRO A 1 92 ? -6.471 6.025 22.908 1.00 84.94 92 PRO A N 1
ATOM 746 C CA . PRO A 1 92 ? -5.094 6.481 22.795 1.00 84.94 92 PRO A CA 1
ATOM 747 C C . PRO A 1 92 ? -4.344 5.721 21.697 1.00 84.94 92 PRO A C 1
ATOM 749 O O . PRO A 1 92 ? -4.492 4.509 21.534 1.00 84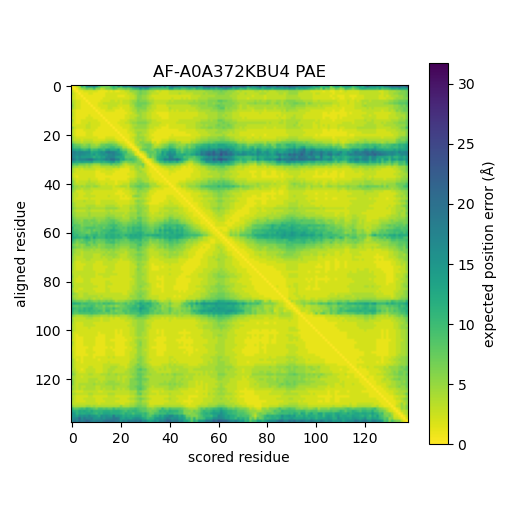.94 92 PRO A O 1
ATOM 752 N N . LEU A 1 93 ? -3.492 6.443 20.968 1.00 86.25 93 LEU A N 1
ATOM 753 C CA . LEU A 1 93 ? -2.632 5.854 19.950 1.00 86.25 93 LEU A CA 1
ATOM 754 C C . LEU A 1 93 ? -1.578 4.965 20.621 1.00 86.25 93 LEU A C 1
ATOM 756 O O . LEU A 1 93 ? -0.692 5.453 21.321 1.00 86.25 93 LEU A O 1
ATOM 760 N N . ASN A 1 94 ? -1.656 3.661 20.380 1.00 91.56 94 ASN A N 1
ATOM 761 C CA . ASN A 1 94 ? -0.625 2.722 20.796 1.00 91.56 94 ASN A CA 1
ATOM 762 C C . ASN A 1 94 ? 0.495 2.693 19.743 1.00 91.56 94 ASN A C 1
ATOM 764 O O . ASN A 1 94 ? 0.251 2.342 18.587 1.00 91.56 94 ASN A O 1
ATOM 768 N N . SER A 1 95 ? 1.726 3.029 20.141 1.00 91.12 95 SER A N 1
ATOM 769 C CA . SER A 1 95 ? 2.890 3.052 19.244 1.00 91.12 95 SER A CA 1
ATOM 770 C C . SER A 1 95 ? 3.144 1.709 18.557 1.00 91.12 95 SER A C 1
ATOM 772 O O . SER A 1 95 ? 3.460 1.687 17.373 1.00 91.12 95 SER A O 1
ATOM 774 N N . GLN A 1 96 ? 2.953 0.586 19.256 1.00 94.56 96 GLN A N 1
ATOM 775 C CA . GLN A 1 96 ? 3.129 -0.746 18.674 1.00 94.56 96 GLN A CA 1
ATOM 776 C C . GLN A 1 96 ? 2.055 -1.053 17.626 1.00 94.56 96 GLN A C 1
ATOM 778 O O . GLN A 1 96 ? 2.355 -1.615 16.570 1.00 94.56 96 GLN A O 1
ATOM 783 N N . ALA A 1 97 ? 0.809 -0.651 17.891 1.00 92.06 97 ALA A N 1
ATOM 784 C CA . ALA A 1 97 ? -0.282 -0.798 16.931 1.00 92.06 97 ALA A CA 1
ATOM 785 C C . ALA A 1 97 ? -0.027 0.052 15.678 1.00 92.06 97 ALA A C 1
ATOM 787 O O . ALA A 1 97 ? -0.211 -0.423 14.563 1.00 92.06 97 ALA A O 1
ATOM 788 N N . TYR A 1 98 ? 0.478 1.276 15.853 1.00 95.19 98 TYR A N 1
ATOM 789 C CA . TYR A 1 98 ? 0.821 2.145 14.732 1.00 95.19 98 TYR A CA 1
ATOM 790 C C . TYR A 1 98 ? 1.997 1.605 13.902 1.00 95.19 98 TYR A C 1
ATOM 792 O O . TYR A 1 98 ? 1.936 1.627 12.677 1.00 95.19 98 TYR A O 1
ATOM 800 N N . THR A 1 99 ? 3.038 1.056 14.535 1.00 95.94 99 THR A N 1
ATOM 801 C CA . THR A 1 99 ? 4.138 0.384 13.819 1.00 95.94 99 THR A CA 1
ATOM 802 C C . THR A 1 99 ? 3.642 -0.824 13.026 1.00 95.94 99 THR A C 1
ATOM 804 O O . THR A 1 99 ? 4.028 -1.001 11.874 1.00 95.94 99 THR A O 1
ATOM 807 N N . THR A 1 100 ? 2.750 -1.627 13.613 1.00 94.88 100 THR A N 1
ATOM 808 C CA . THR A 1 100 ? 2.130 -2.773 12.923 1.00 94.88 100 THR A CA 1
ATOM 809 C C . THR A 1 100 ? 1.351 -2.298 11.699 1.00 94.88 100 THR A C 1
ATOM 811 O O . THR A 1 100 ? 1.581 -2.791 10.600 1.00 94.88 100 THR A O 1
ATOM 814 N N . LEU A 1 101 ? 0.531 -1.256 11.862 1.00 95.88 101 LEU A N 1
ATOM 815 C CA . LEU A 1 101 ? -0.202 -0.642 10.760 1.00 95.88 101 LEU A CA 1
ATOM 816 C C . LEU A 1 101 ? 0.731 -0.149 9.644 1.00 95.88 101 LEU A C 1
ATOM 818 O O . LEU A 1 101 ? 0.427 -0.336 8.470 1.00 95.88 101 LEU A O 1
ATOM 822 N N . LYS A 1 102 ? 1.860 0.490 9.978 1.00 97.06 102 LYS A N 1
ATOM 823 C CA . LYS A 1 102 ? 2.825 0.946 8.965 1.00 97.06 102 LYS A CA 1
ATOM 824 C C . LYS A 1 102 ? 3.361 -0.221 8.139 1.00 97.06 102 LYS A C 1
ATOM 826 O O . LYS A 1 102 ? 3.440 -0.094 6.921 1.00 97.06 102 LYS A O 1
ATOM 831 N N . ASN A 1 103 ? 3.681 -1.345 8.777 1.00 96.62 103 ASN A N 1
ATOM 832 C CA . ASN A 1 103 ? 4.129 -2.547 8.072 1.00 96.62 103 ASN A CA 1
ATOM 833 C C . ASN A 1 103 ? 3.026 -3.110 7.166 1.00 96.62 103 ASN A C 1
ATOM 835 O O . ASN A 1 103 ? 3.297 -3.447 6.016 1.00 96.62 103 ASN A O 1
ATOM 839 N N . ASP A 1 104 ? 1.780 -3.129 7.642 1.00 96.94 104 ASP A N 1
ATOM 840 C CA . ASP A 1 104 ? 0.634 -3.588 6.849 1.00 96.94 104 ASP A CA 1
ATOM 841 C C . ASP A 1 104 ? 0.413 -2.723 5.616 1.00 96.94 104 ASP A C 1
ATOM 843 O O . ASP A 1 104 ? 0.228 -3.235 4.516 1.00 96.94 104 ASP A O 1
ATOM 847 N N . VAL A 1 105 ? 0.498 -1.404 5.780 1.00 97.38 105 VAL A N 1
ATOM 848 C CA . VAL A 1 105 ? 0.399 -0.456 4.671 1.00 97.38 105 VAL A CA 1
ATOM 849 C C . VAL A 1 105 ? 1.551 -0.644 3.689 1.00 97.38 105 VAL A C 1
ATOM 851 O O . VAL A 1 105 ? 1.304 -0.630 2.490 1.00 97.38 105 VAL A O 1
ATOM 854 N N . VAL A 1 106 ? 2.785 -0.865 4.152 1.00 97.56 106 VAL A N 1
ATOM 855 C CA . VAL A 1 106 ? 3.931 -1.138 3.267 1.00 97.56 106 VAL A CA 1
ATOM 856 C C . VAL A 1 106 ? 3.692 -2.389 2.428 1.00 97.56 106 VAL A C 1
ATOM 858 O O . VAL A 1 106 ? 3.794 -2.323 1.204 1.00 97.56 106 VAL A O 1
ATOM 861 N N . GLU A 1 107 ? 3.328 -3.509 3.053 1.00 97.25 107 GLU A N 1
ATOM 862 C CA . GLU A 1 107 ? 3.078 -4.759 2.330 1.00 97.25 107 GLU A CA 1
ATOM 863 C C . GLU A 1 107 ? 1.895 -4.638 1.364 1.00 97.25 107 GLU A C 1
ATOM 865 O O . GLU A 1 107 ? 1.982 -5.073 0.214 1.00 97.25 107 GLU A O 1
ATOM 870 N N . ALA A 1 108 ? 0.799 -4.020 1.805 1.00 97.25 108 ALA A N 1
ATOM 871 C CA . ALA A 1 108 ? -0.394 -3.852 0.992 1.00 97.25 108 ALA A CA 1
ATOM 872 C C . ALA A 1 108 ? -0.143 -2.940 -0.214 1.00 97.25 108 ALA A C 1
ATOM 874 O O . ALA A 1 108 ? -0.542 -3.260 -1.332 1.00 97.25 108 ALA A O 1
ATOM 875 N N . MET A 1 109 ? 0.548 -1.820 -0.005 1.00 96.88 109 MET A N 1
ATOM 876 C CA . MET A 1 109 ? 0.886 -0.875 -1.067 1.00 96.88 109 MET A CA 1
ATOM 877 C C . MET A 1 109 ? 1.889 -1.467 -2.048 1.00 96.88 109 MET A C 1
ATOM 879 O O . MET A 1 109 ? 1.745 -1.258 -3.250 1.00 96.88 109 MET A O 1
ATOM 883 N N . PHE A 1 110 ? 2.845 -2.266 -1.568 1.00 96.44 110 PHE A N 1
ATOM 884 C CA . PHE A 1 110 ? 3.743 -3.016 -2.437 1.00 96.44 110 PHE A CA 1
ATOM 885 C C . PHE A 1 110 ? 2.957 -3.993 -3.317 1.00 96.44 110 PHE A C 1
ATOM 887 O O . PHE A 1 110 ? 3.105 -3.981 -4.539 1.00 96.44 110 PHE A O 1
ATOM 894 N N . ALA A 1 111 ? 2.080 -4.806 -2.721 1.00 96.38 111 ALA A N 1
ATOM 895 C CA . ALA A 1 111 ? 1.261 -5.763 -3.459 1.00 96.38 111 ALA A CA 1
ATOM 896 C C . ALA A 1 111 ? 0.340 -5.067 -4.477 1.00 96.38 111 ALA A C 1
ATOM 898 O O . ALA A 1 111 ? 0.244 -5.514 -5.618 1.00 96.38 111 ALA A O 1
ATOM 899 N N . LEU A 1 112 ? -0.296 -3.953 -4.101 1.00 94.44 112 LEU A N 1
ATOM 900 C CA . LEU A 1 112 ? -1.128 -3.146 -4.998 1.00 94.44 112 LEU A CA 1
ATOM 901 C C . LEU A 1 112 ? -0.329 -2.569 -6.162 1.00 94.44 112 LEU A C 1
ATOM 903 O O . LEU A 1 112 ? -0.701 -2.757 -7.317 1.00 94.44 112 LEU A O 1
ATOM 907 N N . ALA A 1 113 ? 0.757 -1.858 -5.870 1.00 92.75 113 ALA A N 1
ATOM 908 C CA . ALA A 1 113 ? 1.476 -1.100 -6.880 1.00 92.75 113 ALA A CA 1
ATOM 909 C C . ALA A 1 113 ? 2.268 -1.988 -7.842 1.00 92.75 113 ALA A C 1
ATOM 911 O O . ALA A 1 113 ? 2.465 -1.601 -8.986 1.00 92.75 113 ALA A O 1
ATOM 912 N N . THR A 1 114 ? 2.674 -3.183 -7.405 1.00 94.00 114 THR A N 1
ATOM 913 C CA . THR A 1 114 ? 3.402 -4.157 -8.236 1.00 94.00 114 THR A CA 1
ATOM 914 C C . THR A 1 114 ? 2.494 -5.206 -8.883 1.00 94.00 114 THR A C 1
ATOM 916 O O . THR A 1 114 ? 2.997 -6.117 -9.538 1.00 94.00 114 THR A O 1
ATOM 919 N N . TRP A 1 115 ? 1.172 -5.105 -8.692 1.00 93.12 115 TRP A N 1
ATOM 920 C CA . TRP A 1 115 ? 0.168 -6.082 -9.146 1.00 93.12 115 TRP A CA 1
ATOM 921 C C . TRP A 1 115 ? 0.444 -7.504 -8.639 1.00 93.12 115 TRP A C 1
ATOM 923 O O . TRP A 1 115 ? 0.346 -8.486 -9.372 1.00 93.12 115 TRP A O 1
ATOM 933 N N . GLY A 1 116 ? 0.814 -7.618 -7.366 1.00 92.31 116 GLY A N 1
ATOM 934 C CA . GLY A 1 116 ? 1.203 -8.883 -6.745 1.00 92.31 116 GLY A CA 1
ATOM 935 C C . GLY A 1 116 ? 2.598 -9.358 -7.157 1.00 92.31 116 GLY A C 1
ATOM 936 O O . GLY A 1 116 ? 2.879 -10.549 -7.066 1.00 92.31 116 GLY A O 1
ATOM 937 N N . GLY A 1 117 ? 3.461 -8.444 -7.605 1.00 91.81 117 GLY A N 1
ATOM 938 C CA . GLY A 1 117 ? 4.835 -8.723 -8.018 1.00 91.81 117 GLY A CA 1
ATOM 939 C C . GLY A 1 117 ? 5.047 -8.838 -9.530 1.00 91.81 117 GLY A C 1
ATOM 940 O O . GLY A 1 117 ? 6.197 -8.874 -9.960 1.00 91.81 117 GLY A O 1
ATOM 941 N N . ASP A 1 118 ? 3.987 -8.836 -10.343 1.00 89.56 118 ASP A N 1
ATOM 942 C CA . ASP A 1 118 ? 4.082 -8.912 -11.810 1.00 89.56 118 ASP A CA 1
ATOM 943 C C . ASP A 1 118 ? 4.998 -7.833 -12.408 1.00 89.56 118 ASP A C 1
ATOM 945 O O . ASP A 1 118 ? 5.705 -8.080 -13.383 1.00 89.56 118 ASP A O 1
ATOM 949 N N . LEU A 1 119 ? 4.987 -6.624 -11.838 1.00 87.50 119 LEU A N 1
ATOM 950 C CA . LEU A 1 119 ? 5.758 -5.494 -12.364 1.00 87.50 119 LEU A CA 1
ATOM 951 C C . LEU A 1 119 ? 7.241 -5.520 -11.961 1.00 87.50 119 LEU A C 1
ATOM 953 O O . LEU A 1 119 ? 8.038 -4.761 -12.515 1.00 87.50 119 LEU A O 1
ATOM 957 N N . LEU A 1 120 ? 7.646 -6.415 -11.052 1.00 89.94 120 LEU A N 1
ATOM 958 C CA . LEU A 1 120 ? 9.023 -6.481 -10.549 1.00 89.94 120 LEU A CA 1
ATOM 959 C C . LEU A 1 120 ? 10.034 -6.936 -11.605 1.00 89.94 120 LEU A C 1
ATOM 961 O O . LEU A 1 120 ? 11.218 -6.644 -11.477 1.00 89.94 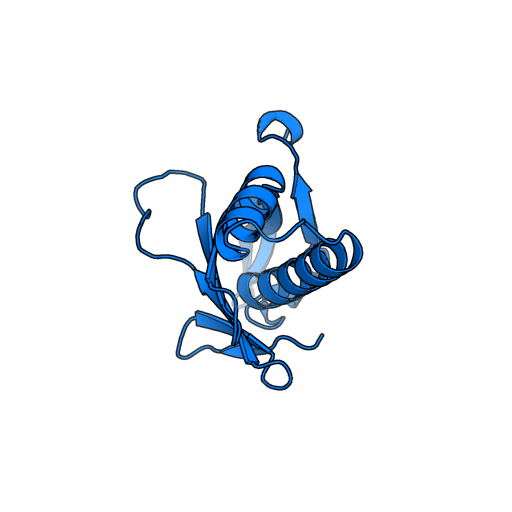120 LEU A O 1
ATOM 965 N N . SER A 1 121 ? 9.594 -7.591 -12.684 1.00 90.38 121 SER A N 1
ATOM 966 C CA . SER A 1 121 ? 10.474 -7.881 -13.824 1.00 90.38 121 SER A CA 1
ATOM 967 C C . SER A 1 121 ? 10.964 -6.616 -14.533 1.00 90.38 121 SER A C 1
ATOM 969 O O . SER A 1 121 ? 11.983 -6.656 -15.218 1.00 90.38 121 SER A O 1
ATOM 971 N N . PHE A 1 122 ? 10.234 -5.507 -14.394 1.00 88.94 122 PHE A N 1
ATOM 972 C CA . PHE A 1 122 ? 10.573 -4.209 -14.978 1.00 88.94 122 PHE A CA 1
ATOM 973 C C . PHE A 1 122 ? 11.135 -3.234 -13.941 1.00 88.94 122 PHE A C 1
ATOM 975 O O . PHE A 1 122 ? 11.923 -2.356 -14.291 1.00 88.94 122 PHE A O 1
ATOM 982 N N . VAL A 1 123 ? 10.737 -3.396 -12.677 1.00 91.19 123 VAL A N 1
ATOM 983 C CA . VAL A 1 123 ? 11.137 -2.535 -11.561 1.00 91.19 123 VAL A CA 1
ATOM 984 C C . VAL A 1 123 ? 11.502 -3.387 -10.336 1.00 91.19 123 VAL A C 1
ATOM 986 O O . VAL A 1 123 ? 10.732 -3.468 -9.378 1.00 91.19 123 VAL A O 1
ATOM 989 N N . PRO A 1 124 ? 12.651 -4.084 -10.355 1.00 91.88 124 PRO A N 1
ATOM 990 C CA . PRO A 1 124 ? 13.051 -4.974 -9.261 1.00 91.88 124 PRO A CA 1
ATOM 991 C C . PRO A 1 124 ? 13.412 -4.217 -7.974 1.00 91.88 124 PRO A C 1
ATOM 993 O O . PRO A 1 124 ? 13.428 -4.800 -6.895 1.00 91.88 124 PRO A O 1
ATOM 996 N N . ASP A 1 125 ? 13.701 -2.925 -8.096 1.00 93.88 125 ASP A N 1
ATOM 997 C CA . ASP A 1 125 ? 14.056 -1.982 -7.039 1.00 93.88 125 ASP A CA 1
ATOM 998 C C . ASP A 1 125 ? 12.845 -1.209 -6.488 1.00 93.88 125 ASP A C 1
ATOM 1000 O O . ASP A 1 125 ? 13.015 -0.164 -5.864 1.00 93.88 125 ASP A O 1
ATOM 1004 N N . TYR A 1 126 ? 11.622 -1.701 -6.719 1.00 95.06 126 TYR A N 1
ATOM 1005 C CA . TYR A 1 126 ? 10.412 -1.037 -6.240 1.00 95.06 126 TYR A CA 1
ATOM 1006 C C . TYR A 1 126 ? 10.387 -0.933 -4.710 1.00 95.06 126 TYR A C 1
ATOM 1008 O O . TYR A 1 126 ? 10.532 -1.940 -4.013 1.00 95.06 126 TYR A O 1
ATOM 1016 N N . GLU A 1 127 ? 10.108 0.259 -4.180 1.00 95.38 127 GLU A N 1
ATOM 1017 C CA . GLU A 1 127 ? 10.006 0.475 -2.733 1.00 95.38 127 GLU A CA 1
ATOM 1018 C C . GLU A 1 127 ? 8.762 1.257 -2.299 1.00 95.38 127 GLU A C 1
ATOM 1020 O O . GLU A 1 127 ? 8.137 2.000 -3.057 1.00 95.38 127 GLU A O 1
ATOM 1025 N N . VAL A 1 128 ? 8.387 1.074 -1.033 1.00 96.75 128 VAL A N 1
ATOM 1026 C CA . VAL A 1 128 ? 7.318 1.833 -0.380 1.00 96.75 128 VAL A CA 1
ATOM 1027 C C . VAL A 1 128 ? 7.928 2.611 0.775 1.00 96.75 128 VAL A C 1
ATOM 1029 O O . VAL A 1 128 ? 8.508 2.019 1.684 1.00 96.75 128 VAL A O 1
ATOM 1032 N N . VAL A 1 129 ? 7.787 3.933 0.748 1.00 96.56 129 VAL A N 1
ATOM 1033 C CA . VAL A 1 129 ? 8.456 4.844 1.684 1.00 96.56 129 VAL A CA 1
ATOM 1034 C C . VAL A 1 129 ? 7.435 5.764 2.339 1.00 96.56 129 VAL A C 1
ATOM 1036 O O . VAL A 1 129 ? 6.466 6.187 1.713 1.00 96.56 129 VAL A O 1
ATOM 1039 N N . PHE A 1 130 ? 7.650 6.085 3.614 1.00 96.19 130 PHE A N 1
ATOM 1040 C CA . PHE A 1 130 ? 6.870 7.093 4.326 1.00 96.19 130 PHE A CA 1
ATOM 1041 C C . PHE A 1 130 ? 7.525 8.464 4.197 1.00 96.19 130 PHE A C 1
ATOM 1043 O O . PHE A 1 130 ? 8.706 8.608 4.506 1.00 96.19 130 PHE A O 1
ATOM 1050 N N . ILE A 1 131 ? 6.740 9.465 3.812 1.00 95.25 131 ILE A N 1
ATOM 1051 C CA . ILE A 1 131 ? 7.162 10.868 3.732 1.00 95.25 131 ILE A CA 1
ATOM 1052 C C . ILE A 1 131 ? 6.377 11.717 4.736 1.00 95.25 131 ILE A C 1
ATOM 1054 O O . ILE A 1 131 ? 5.224 11.399 5.061 1.00 95.25 131 ILE A O 1
ATOM 1058 N N . GLN A 1 132 ? 6.993 12.787 5.244 1.00 93.19 132 GLN A N 1
ATOM 1059 C CA . GLN A 1 132 ? 6.327 13.730 6.149 1.00 93.19 132 GLN A CA 1
ATOM 1060 C C . GLN A 1 132 ? 5.629 14.835 5.362 1.00 93.19 132 GLN A C 1
ATOM 1062 O O . GLN A 1 132 ? 4.512 15.224 5.704 1.00 93.19 132 GLN A O 1
ATOM 1067 N N . ASP A 1 133 ? 6.265 15.304 4.293 1.00 86.00 133 ASP A N 1
ATOM 1068 C CA . ASP A 1 133 ? 5.765 16.365 3.429 1.00 86.00 133 ASP A CA 1
ATOM 1069 C C . ASP A 1 133 ? 6.060 16.036 1.955 1.00 86.00 133 ASP A C 1
ATOM 1071 O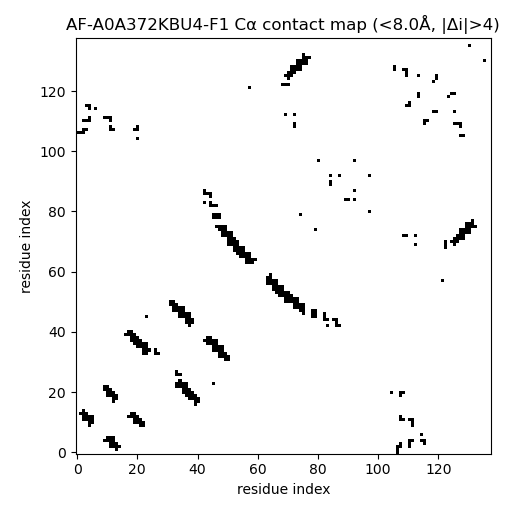 O . ASP A 1 133 ? 6.983 15.301 1.621 1.00 86.00 133 ASP A O 1
ATOM 1075 N N . LEU A 1 134 ? 5.286 16.627 1.048 1.00 75.12 134 LEU A N 1
ATOM 1076 C CA . LEU A 1 134 ? 5.581 16.658 -0.383 1.00 75.12 134 LEU A CA 1
ATOM 1077 C C . LEU A 1 134 ? 6.925 17.335 -0.679 1.00 75.12 134 LEU A C 1
ATOM 1079 O O . LEU A 1 134 ? 7.548 17.054 -1.698 1.00 75.12 134 LEU A O 1
ATOM 1083 N N . ALA A 1 135 ? 7.367 18.243 0.195 1.00 75.44 135 ALA A N 1
ATOM 1084 C CA . ALA A 1 135 ? 8.670 18.887 0.081 1.00 75.44 135 ALA A CA 1
ATOM 1085 C C . ALA A 1 135 ? 9.850 17.900 0.172 1.00 75.44 135 ALA A C 1
ATOM 1087 O O . ALA A 1 135 ? 10.936 18.242 -0.295 1.00 75.44 135 ALA A O 1
ATOM 1088 N N . ASP A 1 136 ? 9.627 16.691 0.702 1.00 67.94 136 ASP A N 1
ATOM 1089 C CA . ASP A 1 136 ? 10.634 15.628 0.816 1.00 67.94 136 ASP A CA 1
ATOM 1090 C C . ASP A 1 136 ? 10.999 15.003 -0.551 1.00 67.94 136 ASP A C 1
ATOM 1092 O O . ASP A 1 136 ? 11.878 14.151 -0.628 1.00 67.94 136 ASP A O 1
ATOM 1096 N N . LEU A 1 137 ? 10.337 15.422 -1.639 1.00 65.44 137 LEU A N 1
ATOM 1097 C CA . LEU A 1 137 ? 10.536 14.918 -3.006 1.00 65.44 137 LEU A CA 1
ATOM 1098 C C . LEU A 1 137 ? 11.593 15.678 -3.825 1.00 65.44 137 LEU A C 1
ATOM 1100 O O . LEU A 1 137 ? 11.684 15.462 -5.035 1.00 65.44 137 LEU A O 1
ATOM 1104 N N . LYS A 1 138 ? 12.333 16.598 -3.197 1.00 54.59 138 LYS A N 1
ATOM 1105 C CA . LYS A 1 138 ? 13.338 17.449 -3.853 1.00 54.59 138 LYS A CA 1
ATOM 1106 C C . LYS A 1 138 ? 14.703 16.790 -3.999 1.00 54.59 138 LYS A C 1
ATOM 1108 O O . LYS A 1 138 ? 15.154 16.142 -3.033 1.00 54.59 138 LYS A O 1
#

Radius of gyration: 15.82 Å; Cα contacts (8 Å, |Δi|>4): 237; chains: 1; bounding box: 28×33×52 Å

Solvent-accessible surface area (backbone atoms only — not comparable to full-atom values): 7780 Å² total; per-residue (Å²): 131,76,38,39,45,38,81,91,77,58,25,10,34,25,83,88,78,53,33,38,34,33,71,50,78,89,54,79,86,46,81,85,48,46,40,32,36,44,34,45,94,83,40,61,36,52,28,41,31,34,70,47,66,42,81,41,82,43,80,53,97,91,38,84,43,81,40,79,39,75,41,31,41,40,34,34,43,62,42,39,54,52,22,52,50,57,46,47,74,79,55,82,87,50,68,69,60,51,52,50,48,53,52,51,49,40,46,24,48,47,15,46,77,24,64,54,52,70,47,34,87,83,37,77,81,55,46,65,44,78,35,84,50,81,77,75,76,116

Nearest PDB structures (foldseek):
  4fso-assembly2_B  TM=1.466E-01  e=3.272E+00  Pseudomonas aeruginosa PAO1